Protein AF-A0A382HAF2-F1 (afdb_monomer_lite)

Foldseek 3Di:
DDPVVVVVVVVVCVVVVVVVVVVVLVVQLVVQLQVQCCVPVVDSDDDVVSSVVSVVVSCVVVVVVVVVVCVCCVVDPVSVCVVVVHDDQDCPDPDPVSND

Organism: NCBI:txid408172

Structure (mmCIF, N/CA/C/O backbone):
data_AF-A0A382HAF2-F1
#
_entry.id   AF-A0A382HAF2-F1
#
loop_
_atom_site.group_PDB
_atom_site.id
_atom_site.type_symbol
_atom_site.label_atom_id
_atom_site.label_alt_id
_atom_site.label_comp_id
_atom_site.label_asym_id
_atom_site.label_entity_id
_atom_site.label_seq_id
_atom_site.pdbx_PDB_ins_code
_atom_site.Cartn_x
_atom_site.Cartn_y
_atom_site.Cartn_z
_atom_site.occupancy
_atom_site.B_iso_or_equiv
_atom_site.auth_seq_id
_atom_site.auth_comp_id
_atom_site.auth_asym_id
_atom_site.auth_atom_id
_atom_site.pdbx_PDB_model_num
ATOM 1 N N . MET A 1 1 ? -9.366 -11.360 35.533 1.00 48.75 1 MET A N 1
ATOM 2 C CA . MET A 1 1 ? -8.672 -10.821 34.341 1.00 48.75 1 MET A CA 1
ATOM 3 C C . MET A 1 1 ? -9.459 -9.614 33.858 1.00 48.75 1 MET A C 1
ATOM 5 O O . MET A 1 1 ? -10.637 -9.772 33.568 1.00 48.75 1 MET A O 1
ATOM 9 N N . ASN A 1 2 ? -8.868 -8.417 33.850 1.00 64.62 2 ASN A N 1
ATOM 10 C CA . ASN A 1 2 ? -9.588 -7.186 33.514 1.00 64.62 2 ASN A CA 1
ATOM 11 C C . ASN A 1 2 ? -9.572 -6.959 31.992 1.00 64.62 2 ASN A C 1
ATOM 13 O O . ASN A 1 2 ? -8.514 -6.767 31.401 1.00 64.62 2 ASN A O 1
ATOM 17 N N . PHE A 1 3 ? -10.745 -6.929 31.347 1.00 65.00 3 PHE A N 1
ATOM 18 C CA . PHE A 1 3 ? -10.917 -6.589 29.919 1.00 65.00 3 PHE A CA 1
ATOM 19 C C . PHE A 1 3 ? -10.193 -5.283 29.524 1.00 65.00 3 PHE A C 1
ATOM 21 O O . PHE A 1 3 ? -9.671 -5.147 28.416 1.00 65.00 3 PHE A O 1
ATOM 28 N N . PHE A 1 4 ? -10.089 -4.348 30.468 1.00 63.91 4 PHE A N 1
ATOM 29 C CA . PHE A 1 4 ? -9.391 -3.073 30.317 1.00 63.91 4 PHE A CA 1
ATOM 30 C C . PHE A 1 4 ? -7.869 -3.209 30.118 1.00 63.91 4 PHE A C 1
ATOM 32 O O . PHE A 1 4 ? -7.301 -2.462 29.321 1.00 63.91 4 PHE A O 1
ATOM 39 N N . GLU A 1 5 ? -7.214 -4.202 30.730 1.00 68.00 5 GLU A N 1
ATOM 40 C CA . GLU A 1 5 ? -5.777 -4.461 30.520 1.00 68.00 5 GLU A CA 1
ATOM 41 C C . GLU A 1 5 ? -5.500 -4.950 29.090 1.00 68.00 5 GLU A C 1
ATOM 43 O O . GLU A 1 5 ? -4.496 -4.582 28.474 1.00 68.00 5 GLU A O 1
ATOM 48 N N . HIS A 1 6 ? -6.418 -5.734 28.513 1.00 68.56 6 HIS A N 1
ATOM 49 C CA . HIS A 1 6 ? -6.323 -6.163 27.117 1.00 68.56 6 HIS A CA 1
ATOM 50 C C . HIS A 1 6 ? -6.503 -4.996 26.134 1.00 68.56 6 HIS A C 1
ATOM 52 O O . HIS A 1 6 ? -5.785 -4.944 25.132 1.00 68.56 6 HIS A O 1
ATOM 58 N N . GLN A 1 7 ? -7.377 -4.026 26.426 1.00 66.00 7 GLN A N 1
ATOM 59 C CA . GLN A 1 7 ? -7.538 -2.824 25.595 1.00 66.00 7 GLN A CA 1
ATOM 60 C C . GLN A 1 7 ? -6.294 -1.927 25.608 1.00 66.00 7 GLN A C 1
ATOM 62 O O . GLN A 1 7 ? -5.876 -1.412 24.569 1.00 66.00 7 GLN A O 1
ATOM 67 N N . GLU A 1 8 ? -5.666 -1.749 26.771 1.00 65.75 8 GLU A N 1
ATOM 68 C CA . GLU A 1 8 ? -4.462 -0.926 26.890 1.00 65.75 8 GLU A CA 1
ATOM 69 C C . GLU A 1 8 ? -3.257 -1.569 26.182 1.00 65.75 8 GLU A C 1
ATOM 71 O O . GLU A 1 8 ? -2.507 -0.904 25.458 1.00 65.75 8 GLU A O 1
ATOM 76 N N . LYS A 1 9 ? -3.125 -2.896 26.297 1.00 66.69 9 LYS A N 1
ATOM 77 C CA . LYS A 1 9 ? -2.105 -3.679 25.587 1.00 66.69 9 LYS A CA 1
ATOM 78 C C . LYS A 1 9 ? -2.337 -3.691 24.073 1.00 66.69 9 LYS A C 1
ATOM 80 O O . LYS A 1 9 ? -1.363 -3.677 23.319 1.00 66.69 9 LYS A O 1
ATOM 85 N N . ALA A 1 10 ? -3.595 -3.681 23.624 1.00 68.12 10 ALA A N 1
ATOM 86 C CA . ALA A 1 10 ? -3.946 -3.538 22.213 1.00 68.12 10 ALA A CA 1
ATOM 87 C C . ALA A 1 10 ? -3.518 -2.165 21.673 1.00 68.12 10 ALA A C 1
ATOM 89 O O . ALA A 1 10 ? -2.795 -2.130 20.682 1.00 68.12 10 ALA A O 1
ATOM 90 N N . ARG A 1 11 ? -3.832 -1.064 22.379 1.00 69.25 11 ARG A N 1
ATOM 91 C CA . ARG A 1 11 ? -3.440 0.308 21.990 1.00 69.25 11 ARG A CA 1
ATOM 92 C C . ARG A 1 11 ? -1.931 0.478 21.794 1.00 69.25 11 ARG A C 1
ATOM 94 O O . ARG A 1 11 ? -1.505 1.063 20.802 1.00 69.25 11 ARG A O 1
ATOM 101 N N . LYS A 1 12 ? -1.106 -0.074 22.694 1.00 67.19 12 LYS A N 1
ATOM 102 C CA . LYS A 1 12 ? 0.365 -0.019 22.558 1.00 67.19 12 LYS A CA 1
ATOM 103 C C . LYS A 1 12 ? 0.886 -0.828 21.364 1.00 67.19 12 LYS A C 1
ATOM 105 O O . LYS A 1 12 ? 1.911 -0.480 20.785 1.00 67.19 12 LYS A O 1
ATOM 110 N N . LYS A 1 13 ? 0.197 -1.906 20.978 1.00 76.62 13 LYS A N 1
ATOM 111 C CA . LYS A 1 13 ? 0.591 -2.748 19.838 1.00 76.62 13 LYS A CA 1
ATOM 112 C C . LYS A 1 13 ? 0.110 -2.208 18.495 1.00 76.62 13 LYS A C 1
ATOM 114 O O . LYS A 1 13 ? 0.734 -2.539 17.488 1.00 76.62 13 LYS A O 1
ATOM 119 N N . THR A 1 14 ? -0.927 -1.368 18.464 1.00 83.56 14 THR A N 1
ATOM 120 C CA . THR A 1 14 ? -1.471 -0.811 17.219 1.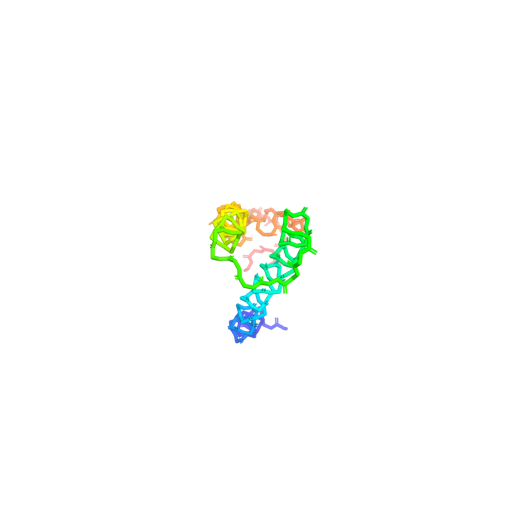00 83.56 14 THR A CA 1
ATOM 121 C C . THR A 1 14 ? -0.412 -0.045 16.433 1.00 83.56 14 THR A C 1
ATOM 123 O O . THR A 1 14 ? -0.293 -0.258 15.234 1.00 83.56 14 THR A O 1
ATOM 126 N N . GLY A 1 15 ? 0.430 0.758 17.100 1.00 86.75 15 GLY A N 1
ATOM 127 C CA . GLY A 1 15 ? 1.509 1.498 16.429 1.00 86.75 15 GLY A CA 1
ATOM 128 C C . GLY A 1 15 ? 2.510 0.583 15.716 1.00 86.75 15 GLY A C 1
ATOM 129 O O . GLY A 1 15 ? 2.839 0.797 14.552 1.00 86.75 15 GLY A O 1
ATOM 130 N N . ARG A 1 16 ? 2.926 -0.508 16.372 1.00 90.44 16 ARG A N 1
ATOM 131 C CA . ARG A 1 16 ? 3.813 -1.511 15.760 1.00 90.44 16 ARG A CA 1
ATOM 132 C C . ARG A 1 16 ? 3.135 -2.241 14.597 1.00 90.44 16 ARG A C 1
ATOM 134 O O . ARG A 1 16 ? 3.786 -2.563 13.611 1.00 90.44 16 ARG A O 1
ATOM 141 N N . LEU A 1 17 ? 1.831 -2.492 14.706 1.00 89.69 17 LEU A N 1
ATOM 142 C CA . LEU A 1 17 ? 1.048 -3.113 13.641 1.00 89.69 17 LEU A CA 1
ATOM 143 C C . LEU A 1 17 ? 0.949 -2.209 12.405 1.00 89.69 17 LEU A C 1
ATOM 145 O O . LEU A 1 17 ? 1.120 -2.693 11.293 1.00 89.69 17 LEU A O 1
ATOM 149 N N . VAL A 1 18 ? 0.731 -0.905 12.601 1.00 91.19 18 VAL A N 1
ATOM 150 C CA . VAL A 1 18 ? 0.714 0.095 11.521 1.00 91.19 18 VAL A CA 1
ATOM 151 C C . VAL A 1 18 ? 2.077 0.174 10.835 1.00 91.19 18 VAL A C 1
ATOM 153 O O . VAL A 1 18 ? 2.139 0.199 9.609 1.00 91.19 18 VAL A O 1
ATOM 156 N N . PHE A 1 19 ? 3.168 0.132 11.603 1.00 94.25 19 PHE A N 1
ATOM 157 C CA . PHE A 1 19 ? 4.516 0.070 11.039 1.00 94.25 19 PHE A CA 1
ATOM 158 C C . PHE A 1 19 ? 4.718 -1.169 10.153 1.00 94.25 19 PHE A C 1
ATOM 160 O O . PHE A 1 19 ? 5.156 -1.039 9.012 1.00 94.25 19 PHE A O 1
ATOM 167 N N . TYR A 1 20 ? 4.351 -2.364 10.632 1.00 94.81 20 TYR A N 1
ATOM 168 C CA . TYR A 1 20 ? 4.444 -3.581 9.817 1.00 94.81 20 TYR A CA 1
ATOM 169 C C . TYR A 1 20 ? 3.528 -3.551 8.597 1.00 94.81 20 TYR A C 1
ATOM 171 O O . TYR A 1 20 ? 3.916 -4.046 7.544 1.00 94.81 20 TYR A O 1
ATOM 179 N N . PHE A 1 21 ? 2.337 -2.966 8.717 1.00 93.44 21 PHE A N 1
ATOM 180 C CA . PHE A 1 21 ? 1.432 -2.786 7.587 1.00 93.44 21 PHE A CA 1
ATOM 181 C C . PHE A 1 21 ? 2.066 -1.902 6.510 1.00 93.44 21 PHE A C 1
ATOM 183 O O . PHE A 1 21 ? 2.102 -2.291 5.348 1.00 93.44 21 PHE A O 1
ATOM 190 N N . PHE A 1 22 ? 2.640 -0.762 6.896 1.00 95.00 22 PHE A N 1
ATOM 191 C CA . PHE A 1 22 ? 3.345 0.116 5.966 1.00 95.00 22 PHE A CA 1
ATOM 192 C C . PHE A 1 22 ? 4.536 -0.588 5.302 1.00 95.00 22 PHE A C 1
ATOM 194 O O . PHE A 1 22 ? 4.679 -0.545 4.081 1.00 95.00 22 PHE A O 1
ATOM 201 N N . LEU A 1 23 ? 5.346 -1.305 6.087 1.00 97.12 23 LEU A N 1
ATOM 202 C CA . LEU A 1 23 ? 6.460 -2.096 5.565 1.00 97.12 23 LEU A CA 1
ATOM 203 C C . LEU A 1 23 ? 5.982 -3.159 4.564 1.00 97.12 23 LEU A C 1
ATOM 205 O O . LEU A 1 23 ? 6.573 -3.307 3.499 1.00 97.12 23 LEU A O 1
ATOM 209 N N . ALA A 1 24 ? 4.884 -3.857 4.865 1.00 95.69 24 ALA A N 1
ATOM 210 C CA . ALA A 1 24 ? 4.298 -4.842 3.964 1.00 95.69 24 ALA A CA 1
ATOM 211 C C . ALA A 1 24 ? 3.837 -4.211 2.640 1.00 95.69 24 ALA A C 1
ATOM 213 O O . ALA A 1 24 ? 4.091 -4.783 1.583 1.00 95.69 24 ALA A O 1
ATOM 214 N N . VAL A 1 25 ? 3.224 -3.022 2.672 1.00 96.06 25 VAL A N 1
ATOM 215 C CA . VAL A 1 25 ? 2.822 -2.294 1.455 1.00 96.06 25 VAL A CA 1
ATOM 216 C C . VAL A 1 25 ? 4.036 -1.925 0.600 1.00 96.06 25 VAL A C 1
ATOM 218 O O . VAL A 1 25 ? 3.996 -2.119 -0.614 1.00 96.06 25 VAL A O 1
ATOM 221 N N . LEU A 1 26 ? 5.133 -1.468 1.213 1.00 96.56 26 LEU A N 1
ATOM 222 C CA . LEU A 1 26 ? 6.382 -1.197 0.492 1.00 96.56 26 LEU A CA 1
ATOM 223 C C . LEU A 1 26 ? 6.975 -2.463 -0.138 1.00 96.56 26 LEU A C 1
ATOM 225 O O . LEU A 1 26 ? 7.409 -2.426 -1.288 1.00 96.56 26 LEU A O 1
ATOM 229 N N . CYS A 1 27 ? 6.964 -3.590 0.580 1.00 97.12 27 CYS A N 1
ATOM 230 C CA . CYS A 1 27 ? 7.424 -4.871 0.042 1.00 97.12 27 CYS A CA 1
ATOM 231 C C . CYS A 1 27 ? 6.563 -5.343 -1.137 1.00 97.12 27 CYS A C 1
ATOM 233 O O . CYS A 1 27 ? 7.110 -5.782 -2.146 1.00 97.12 27 CYS A O 1
ATOM 235 N N . ILE A 1 28 ? 5.234 -5.225 -1.036 1.00 95.88 28 ILE A N 1
ATOM 236 C CA . ILE A 1 28 ? 4.305 -5.559 -2.125 1.00 95.88 28 ILE A CA 1
ATOM 237 C C . ILE A 1 28 ? 4.590 -4.682 -3.343 1.00 95.88 28 ILE A C 1
ATOM 239 O O . ILE A 1 28 ? 4.749 -5.206 -4.442 1.00 95.88 28 ILE A O 1
ATOM 243 N N . PHE A 1 29 ? 4.710 -3.367 -3.145 1.00 96.06 29 PHE A N 1
ATOM 244 C CA . PHE A 1 29 ? 5.048 -2.436 -4.215 1.00 96.06 29 PHE A CA 1
ATOM 245 C C . PHE A 1 29 ? 6.374 -2.812 -4.888 1.00 96.06 29 PHE A C 1
ATOM 247 O O . PHE A 1 29 ? 6.419 -2.937 -6.107 1.00 96.06 29 PHE A O 1
ATOM 254 N N . GLY A 1 30 ? 7.435 -3.051 -4.110 1.00 95.38 30 GLY A N 1
ATOM 255 C CA . GLY A 1 30 ? 8.746 -3.426 -4.642 1.00 95.38 30 GLY A CA 1
ATOM 256 C C . GLY A 1 30 ? 8.720 -4.740 -5.427 1.00 95.38 30 GLY A C 1
ATOM 257 O O . GLY A 1 30 ? 9.302 -4.822 -6.507 1.00 95.38 30 GLY A O 1
ATOM 258 N N . ALA A 1 31 ? 7.999 -5.748 -4.928 1.00 95.75 31 ALA A N 1
ATOM 259 C CA . ALA A 1 31 ? 7.837 -7.027 -5.614 1.00 95.75 31 ALA A CA 1
ATOM 260 C C . ALA A 1 31 ? 7.067 -6.874 -6.934 1.00 95.75 31 ALA A C 1
ATOM 262 O O . ALA A 1 31 ? 7.522 -7.352 -7.973 1.00 95.75 31 ALA A O 1
ATOM 263 N N . LEU A 1 32 ? 5.933 -6.166 -6.915 1.00 95.38 32 LEU A N 1
ATOM 264 C CA . LEU A 1 32 ? 5.145 -5.899 -8.119 1.00 95.38 32 LEU A CA 1
ATOM 265 C C . LEU A 1 32 ? 5.926 -5.059 -9.126 1.00 95.38 32 LEU A C 1
ATOM 267 O O . LEU A 1 32 ? 5.859 -5.331 -10.320 1.00 95.38 32 LEU A O 1
ATOM 271 N N . TYR A 1 33 ? 6.698 -4.081 -8.656 1.00 95.31 33 TYR A N 1
ATOM 272 C CA . TYR A 1 33 ? 7.534 -3.247 -9.504 1.00 95.31 33 TYR A CA 1
ATOM 273 C C . TYR A 1 33 ? 8.620 -4.069 -10.197 1.00 95.31 33 TYR A C 1
ATOM 275 O O . TYR A 1 33 ? 8.772 -3.967 -11.410 1.00 95.31 33 TYR A O 1
ATOM 283 N N . ALA A 1 34 ? 9.334 -4.926 -9.461 1.00 93.62 34 ALA A N 1
ATOM 284 C CA . ALA A 1 34 ? 10.361 -5.790 -10.038 1.00 93.62 34 ALA A CA 1
ATOM 285 C C . ALA A 1 34 ? 9.778 -6.736 -11.100 1.00 93.62 34 ALA A C 1
ATOM 287 O O . ALA A 1 34 ? 10.334 -6.855 -12.191 1.00 93.62 34 ALA A O 1
ATOM 288 N N . VAL A 1 35 ? 8.628 -7.356 -10.806 1.00 94.31 35 VAL A N 1
ATOM 289 C CA . VAL A 1 35 ? 7.929 -8.248 -11.741 1.00 94.31 35 VAL A CA 1
ATOM 290 C C . VAL A 1 35 ? 7.438 -7.487 -12.972 1.00 94.31 35 VAL A C 1
ATOM 292 O O . VAL A 1 35 ? 7.665 -7.937 -14.093 1.00 94.31 35 VAL A O 1
ATOM 295 N N . ALA A 1 36 ? 6.797 -6.331 -12.790 1.00 92.88 36 ALA A N 1
ATOM 296 C CA . ALA A 1 36 ? 6.275 -5.523 -13.889 1.00 92.88 36 ALA A CA 1
ATOM 297 C C . ALA A 1 36 ? 7.396 -4.959 -14.770 1.00 92.88 36 ALA A C 1
ATOM 299 O O . ALA A 1 36 ? 7.304 -5.035 -15.992 1.00 92.88 36 ALA A O 1
ATOM 300 N N . SER A 1 37 ? 8.470 -4.450 -14.158 1.00 93.00 37 SER A N 1
ATOM 301 C CA . SER A 1 37 ? 9.644 -3.936 -14.867 1.00 93.00 37 SER A CA 1
ATOM 302 C C . SER A 1 37 ? 10.260 -5.044 -15.721 1.00 93.00 37 SER A C 1
ATOM 304 O O . SER A 1 37 ? 10.290 -4.937 -16.943 1.00 93.00 37 SER A O 1
ATOM 306 N N . PHE A 1 38 ? 10.569 -6.199 -15.124 1.00 91.75 38 PHE A N 1
ATOM 307 C CA . PHE A 1 38 ? 11.098 -7.341 -15.870 1.00 91.75 38 PHE A CA 1
ATOM 308 C C . PHE A 1 38 ? 10.152 -7.840 -16.978 1.00 91.75 38 PHE A C 1
ATOM 310 O O . PHE A 1 38 ? 10.600 -8.205 -18.065 1.00 91.75 38 PHE A O 1
ATOM 317 N N . ALA A 1 39 ? 8.838 -7.855 -16.741 1.00 92.25 39 ALA A N 1
ATOM 318 C CA . ALA A 1 39 ? 7.869 -8.311 -17.734 1.00 92.25 39 ALA A CA 1
ATOM 319 C C . ALA A 1 39 ? 7.803 -7.389 -18.964 1.00 92.25 39 ALA A C 1
ATOM 321 O O . ALA A 1 39 ? 7.743 -7.901 -20.088 1.00 92.25 39 ALA A O 1
ATOM 322 N N . ILE A 1 40 ? 7.833 -6.069 -18.741 1.00 89.31 40 ILE A N 1
ATOM 323 C CA . ILE A 1 40 ? 7.622 -5.028 -19.758 1.00 89.31 40 ILE A CA 1
ATOM 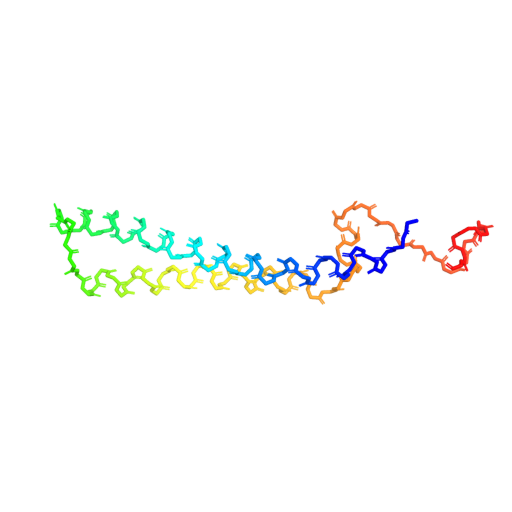324 C C . ILE A 1 40 ? 8.926 -4.666 -20.475 1.00 89.31 40 ILE A C 1
ATOM 326 O O . ILE A 1 40 ? 8.974 -4.698 -21.701 1.00 89.3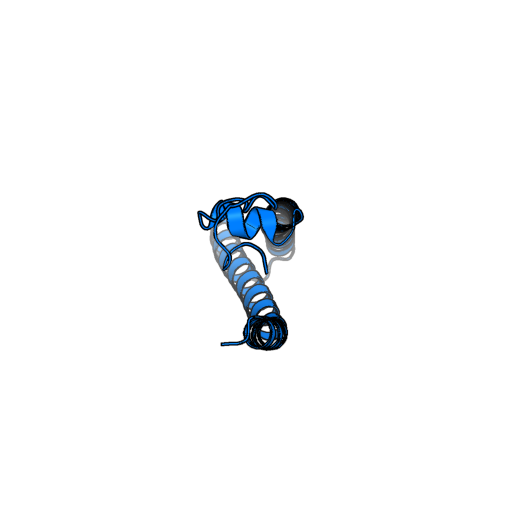1 40 ILE A O 1
ATOM 330 N N . THR A 1 41 ? 9.981 -4.325 -19.732 1.00 87.88 41 THR A N 1
ATOM 331 C CA . THR A 1 41 ? 11.237 -3.794 -20.293 1.00 87.88 41 THR A CA 1
ATOM 332 C C . THR A 1 41 ? 12.309 -4.866 -20.486 1.00 87.88 41 THR A C 1
ATOM 334 O O . THR A 1 41 ? 13.323 -4.590 -21.116 1.00 87.88 41 THR A O 1
ATOM 337 N N . LYS A 1 42 ? 12.100 -6.083 -19.957 1.00 88.62 42 LYS A N 1
ATOM 338 C CA . LYS A 1 42 ? 13.093 -7.178 -19.893 1.00 88.62 42 LYS A CA 1
ATOM 339 C C . LYS A 1 42 ? 14.340 -6.876 -19.057 1.00 88.62 42 LYS A C 1
ATOM 341 O O . LYS A 1 42 ? 15.229 -7.718 -18.984 1.00 88.62 42 LYS A O 1
ATOM 346 N N . GLU A 1 43 ? 14.369 -5.752 -18.348 1.00 85.81 43 GLU A N 1
ATOM 347 C CA . GLU A 1 43 ? 15.464 -5.360 -17.464 1.00 85.81 43 GLU A CA 1
ATOM 348 C C . GLU A 1 43 ? 14.921 -4.825 -16.140 1.00 85.81 43 GLU A C 1
ATOM 350 O O . GLU A 1 43 ? 13.942 -4.082 -16.104 1.00 85.81 43 GLU A O 1
ATOM 355 N N . ILE A 1 44 ? 15.584 -5.155 -15.030 1.00 81.56 44 ILE A N 1
ATOM 356 C CA . ILE A 1 44 ? 15.253 -4.575 -13.723 1.00 81.56 44 ILE A CA 1
ATOM 357 C C . ILE A 1 44 ? 15.992 -3.236 -13.607 1.00 81.56 44 ILE A C 1
ATOM 359 O O . ILE A 1 44 ? 17.036 -3.128 -12.970 1.00 81.56 44 ILE A O 1
ATOM 363 N N . GLY A 1 45 ? 15.456 -2.226 -14.290 1.00 85.00 45 GLY A N 1
ATOM 364 C CA . GLY A 1 45 ? 15.937 -0.844 -14.258 1.00 85.00 45 GLY A CA 1
ATOM 365 C C . GLY A 1 45 ? 14.978 0.085 -13.516 1.00 85.00 45 GLY A C 1
ATOM 366 O O . GLY A 1 45 ? 13.843 -0.293 -13.211 1.00 85.00 45 GLY A O 1
ATOM 367 N N . TRP A 1 46 ? 15.422 1.311 -13.226 1.00 85.06 46 TRP A N 1
ATOM 368 C CA . TRP A 1 46 ? 14.538 2.368 -12.732 1.00 85.06 46 TRP A CA 1
ATOM 369 C C . TRP A 1 46 ? 13.740 2.963 -13.897 1.00 85.06 46 TRP A C 1
ATOM 371 O O . TRP A 1 46 ? 14.295 3.662 -14.741 1.00 85.06 46 TRP A O 1
ATOM 381 N N . ASN A 1 47 ? 12.441 2.680 -13.944 1.00 90.69 47 ASN A N 1
ATOM 382 C CA . ASN A 1 47 ? 11.513 3.204 -14.935 1.00 90.69 47 ASN A CA 1
ATOM 383 C C . ASN A 1 47 ? 10.345 3.885 -14.212 1.00 90.69 47 ASN A C 1
ATOM 385 O O . ASN A 1 47 ? 9.518 3.231 -13.572 1.00 90.69 47 ASN A O 1
ATOM 389 N N . THR A 1 48 ? 10.285 5.212 -14.326 1.00 90.88 48 THR A N 1
ATOM 390 C CA . THR A 1 48 ? 9.292 6.049 -13.642 1.00 90.88 48 THR A CA 1
ATOM 391 C C . THR A 1 48 ? 7.861 5.767 -14.104 1.00 90.88 48 THR A C 1
ATOM 393 O O . THR A 1 48 ? 6.942 5.860 -13.293 1.00 90.88 48 THR A O 1
ATOM 396 N N . GLU A 1 49 ? 7.650 5.377 -15.366 1.00 91.81 49 GLU A N 1
ATOM 397 C CA . GLU A 1 49 ? 6.316 5.045 -15.882 1.00 91.81 49 GLU A CA 1
ATOM 398 C C . GLU A 1 49 ? 5.787 3.764 -15.232 1.00 91.81 49 GLU A C 1
ATOM 400 O O . GLU A 1 49 ? 4.703 3.763 -14.647 1.00 91.81 49 GLU A O 1
ATOM 405 N N . VAL A 1 50 ? 6.587 2.691 -15.249 1.00 91.38 50 VAL A N 1
ATOM 406 C CA . VAL A 1 50 ? 6.225 1.413 -14.612 1.00 91.38 50 VAL A CA 1
ATOM 407 C C . VAL A 1 50 ? 6.044 1.601 -13.104 1.00 91.38 50 VAL A C 1
ATOM 409 O O . 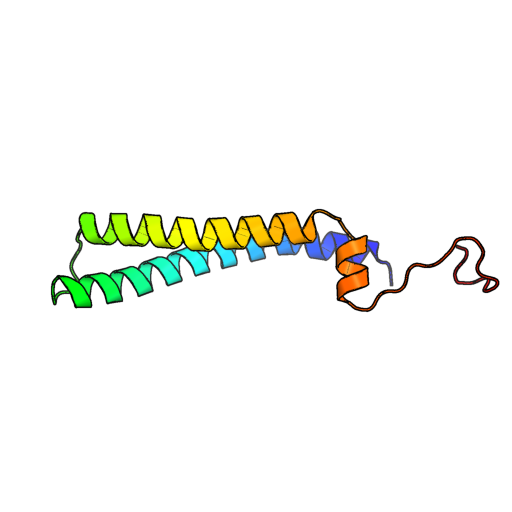VAL A 1 50 ? 5.073 1.103 -12.533 1.00 91.38 50 VAL A O 1
ATOM 412 N N . ALA A 1 51 ? 6.929 2.369 -12.460 1.00 93.56 51 ALA A N 1
ATOM 413 C CA . ALA A 1 51 ? 6.815 2.696 -11.041 1.00 93.56 51 ALA A CA 1
ATOM 414 C C . ALA A 1 51 ? 5.505 3.431 -10.731 1.00 93.56 51 ALA A C 1
ATOM 416 O O . ALA A 1 51 ? 4.821 3.070 -9.774 1.00 93.56 51 ALA A O 1
ATOM 417 N N . GLY A 1 52 ? 5.124 4.414 -11.553 1.00 94.19 52 GLY A N 1
ATOM 418 C CA . GLY A 1 52 ? 3.880 5.168 -11.402 1.00 94.19 52 GLY A CA 1
ATOM 419 C C . GLY A 1 52 ? 2.640 4.281 -11.503 1.00 94.19 52 GLY A C 1
ATOM 420 O O . GLY A 1 52 ? 1.796 4.299 -10.605 1.00 94.19 52 GLY A O 1
ATOM 421 N N . PHE A 1 53 ? 2.552 3.446 -12.542 1.00 94.50 53 PHE A N 1
ATOM 422 C CA . PHE A 1 53 ? 1.425 2.523 -12.720 1.00 94.50 53 PHE A CA 1
ATOM 423 C C . PHE A 1 53 ? 1.306 1.518 -11.572 1.00 94.50 53 PHE A C 1
ATOM 425 O O . PHE A 1 53 ? 0.217 1.322 -11.026 1.00 94.50 53 PHE A O 1
ATOM 432 N N . VAL A 1 54 ? 2.422 0.908 -11.165 1.00 95.31 54 VAL A N 1
ATOM 433 C CA . VAL A 1 54 ? 2.432 -0.064 -10.064 1.00 95.31 54 VAL A CA 1
ATOM 434 C C . VAL A 1 54 ? 2.098 0.607 -8.733 1.00 95.31 54 VAL A C 1
ATOM 436 O O . VAL A 1 54 ? 1.364 0.028 -7.930 1.00 95.31 54 VAL A O 1
ATOM 439 N N . ALA A 1 55 ? 2.576 1.831 -8.495 1.00 95.00 55 ALA A N 1
ATOM 440 C CA . ALA A 1 55 ? 2.279 2.581 -7.278 1.00 95.00 55 ALA A CA 1
ATOM 441 C C . ALA A 1 55 ? 0.782 2.880 -7.178 1.00 95.00 55 ALA A C 1
ATOM 443 O O . ALA A 1 55 ? 0.162 2.564 -6.162 1.00 95.00 55 ALA A O 1
ATOM 444 N N . ILE A 1 56 ? 0.190 3.412 -8.252 1.00 96.62 56 ILE A N 1
ATOM 445 C CA . ILE A 1 56 ? -1.243 3.715 -8.315 1.00 96.62 56 ILE A CA 1
ATOM 446 C C . ILE A 1 56 ? -2.064 2.440 -8.110 1.00 96.62 56 ILE A C 1
ATOM 448 O O . ILE A 1 56 ? -2.964 2.428 -7.273 1.00 96.62 56 ILE A O 1
ATOM 452 N N . GLY A 1 57 ? -1.728 1.352 -8.810 1.00 96.25 57 GLY A N 1
ATOM 453 C CA . GLY A 1 57 ? -2.428 0.073 -8.673 1.00 96.25 57 GLY A CA 1
ATOM 454 C C . GLY A 1 57 ? -2.338 -0.501 -7.257 1.00 96.25 57 GLY A C 1
ATOM 455 O O . GLY A 1 57 ? -3.350 -0.900 -6.681 1.00 96.25 57 GLY A O 1
ATOM 456 N N . THR A 1 58 ? -1.146 -0.482 -6.657 1.00 96.00 58 THR A N 1
ATOM 457 C CA . THR A 1 58 ? -0.926 -0.982 -5.291 1.00 96.00 58 THR A CA 1
ATOM 458 C C . THR A 1 58 ? -1.722 -0.166 -4.276 1.00 96.00 58 THR A C 1
ATOM 460 O O . THR A 1 58 ? -2.438 -0.737 -3.453 1.00 96.00 58 THR A O 1
ATOM 463 N N . VAL A 1 59 ? -1.646 1.166 -4.352 1.00 95.75 59 VAL A N 1
ATOM 464 C CA . VAL A 1 59 ? -2.380 2.069 -3.453 1.00 95.75 59 VAL A CA 1
ATOM 465 C C . VAL A 1 59 ? -3.885 1.914 -3.633 1.00 95.75 59 VAL A C 1
ATOM 467 O O . VAL A 1 59 ? -4.602 1.865 -2.637 1.00 95.75 59 VAL A O 1
ATOM 470 N N . ALA A 1 60 ? -4.374 1.782 -4.867 1.00 96.94 60 ALA A N 1
ATOM 471 C CA . ALA A 1 60 ? -5.792 1.579 -5.134 1.00 96.94 60 ALA A CA 1
ATOM 472 C C . ALA A 1 60 ? -6.298 0.271 -4.509 1.00 96.94 60 ALA A C 1
ATOM 474 O O . ALA A 1 60 ? -7.260 0.288 -3.745 1.00 96.94 60 ALA A O 1
ATOM 475 N N . VAL A 1 61 ? -5.627 -0.856 -4.765 1.00 96.50 61 VAL A N 1
ATOM 476 C CA . VAL A 1 61 ? -6.049 -2.170 -4.253 1.00 96.50 61 VAL A CA 1
ATOM 477 C C . VAL A 1 61 ? -5.972 -2.226 -2.727 1.00 96.50 61 VAL A C 1
ATOM 479 O O . VAL A 1 61 ? -6.944 -2.602 -2.068 1.00 96.50 61 VAL A O 1
ATOM 482 N N . VAL A 1 62 ? -4.838 -1.820 -2.147 1.00 95.75 62 VAL A N 1
ATOM 483 C CA . VAL A 1 62 ? -4.649 -1.821 -0.689 1.00 95.75 62 VAL A CA 1
ATOM 484 C C . VAL A 1 62 ? -5.595 -0.827 -0.020 1.00 95.75 62 VAL A C 1
ATOM 486 O O . VAL A 1 62 ? -6.190 -1.147 1.010 1.00 95.75 62 VAL A O 1
ATOM 489 N N . GLY A 1 63 ? -5.757 0.363 -0.597 1.00 94.31 63 GLY A N 1
ATOM 490 C CA . GLY A 1 63 ? -6.629 1.415 -0.085 1.00 94.31 63 GLY A CA 1
ATOM 491 C C . GLY A 1 63 ? -8.092 0.991 -0.067 1.00 94.31 63 GLY A C 1
ATOM 492 O O . GLY A 1 63 ? -8.736 1.084 0.977 1.00 94.31 63 GLY A O 1
ATOM 493 N N . LEU A 1 64 ? -8.600 0.446 -1.176 1.00 96.38 64 LEU A N 1
ATOM 494 C CA . LEU A 1 64 ? -9.972 -0.059 -1.266 1.00 96.38 64 LEU A CA 1
ATOM 495 C C . LEU A 1 64 ? -10.213 -1.221 -0.298 1.00 96.38 64 LEU A C 1
ATOM 497 O O . LEU A 1 64 ? -11.196 -1.205 0.443 1.00 96.38 64 LEU A O 1
ATOM 501 N N . GLY A 1 65 ? -9.299 -2.195 -0.242 1.00 93.50 65 GLY A N 1
ATOM 502 C CA . GLY A 1 65 ? -9.404 -3.314 0.698 1.00 93.50 65 GLY A CA 1
ATOM 503 C C . GLY A 1 65 ? -9.377 -2.860 2.162 1.00 93.50 65 GLY A C 1
ATOM 504 O O . GLY A 1 65 ? -10.134 -3.368 2.993 1.00 93.50 65 GLY A O 1
ATOM 505 N N . SER A 1 66 ? -8.554 -1.859 2.476 1.00 92.44 66 SER A N 1
ATOM 506 C CA . SER A 1 66 ? -8.482 -1.271 3.816 1.00 92.44 66 SER A CA 1
ATOM 507 C C . SER A 1 66 ? -9.764 -0.519 4.165 1.00 92.44 66 SER A C 1
ATOM 509 O O . SER A 1 66 ? -10.303 -0.723 5.250 1.00 92.44 66 SER A O 1
ATOM 511 N N . LEU A 1 67 ? -10.297 0.292 3.247 1.00 92.75 67 LEU A N 1
ATOM 512 C CA . LEU A 1 67 ? -11.544 1.030 3.447 1.00 92.75 67 LEU A CA 1
ATOM 513 C C . LEU A 1 67 ? -12.734 0.084 3.643 1.00 92.75 67 LEU A C 1
ATOM 515 O O . LEU A 1 67 ? -13.537 0.275 4.558 1.00 92.75 67 LEU A O 1
ATOM 519 N N . TYR A 1 68 ? -12.810 -0.980 2.842 1.00 92.75 68 TYR A N 1
ATOM 520 C CA . TYR A 1 68 ? -13.800 -2.039 3.021 1.00 92.75 68 TYR A CA 1
ATOM 521 C C . TYR A 1 68 ? -13.703 -2.656 4.420 1.00 92.75 68 TYR A C 1
ATOM 523 O O . TYR A 1 68 ? -14.699 -2.776 5.126 1.00 92.75 68 TYR A O 1
ATOM 531 N N . LYS A 1 69 ? -12.494 -2.992 4.876 1.00 87.44 69 LYS A N 1
ATOM 532 C CA . LYS A 1 69 ? -12.312 -3.604 6.19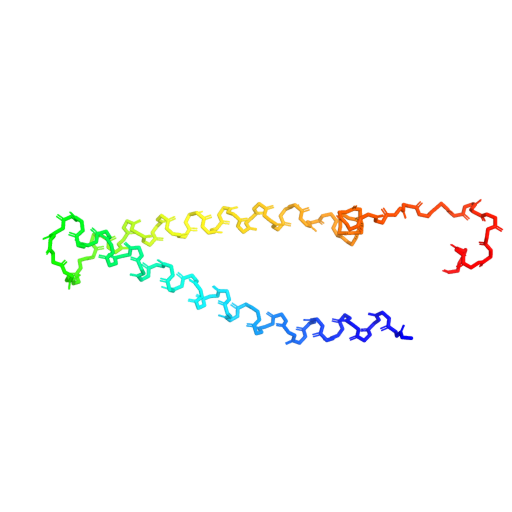6 1.00 87.44 69 LYS A CA 1
ATOM 533 C C . LYS A 1 69 ? -12.641 -2.642 7.339 1.00 87.44 69 LYS A C 1
ATOM 535 O O . LYS A 1 69 ? -13.227 -3.057 8.333 1.00 87.44 69 LYS A O 1
ATOM 540 N N . VAL A 1 70 ? -12.304 -1.361 7.195 1.00 88.12 70 VAL A N 1
ATOM 541 C CA . VAL A 1 70 ? -12.645 -0.320 8.175 1.00 88.12 70 VAL A CA 1
ATOM 542 C C . VAL A 1 70 ? -14.158 -0.143 8.266 1.00 88.12 70 VAL A C 1
ATOM 544 O O . VAL A 1 70 ? -14.694 -0.135 9.369 1.00 88.12 70 VAL A O 1
ATOM 547 N N . THR A 1 71 ? -14.857 -0.060 7.133 1.00 86.00 71 THR A N 1
ATOM 548 C CA . THR A 1 71 ? -16.324 0.068 7.107 1.00 86.00 71 THR A CA 1
ATOM 549 C C . THR A 1 71 ? -17.021 -1.187 7.632 1.00 86.00 71 THR A C 1
ATOM 551 O O . THR A 1 71 ? -17.964 -1.070 8.409 1.00 86.00 71 THR A O 1
ATOM 554 N N . ALA A 1 72 ? -16.507 -2.381 7.320 1.00 84.25 72 ALA A N 1
ATOM 555 C CA . ALA A 1 72 ? -17.014 -3.640 7.862 1.00 84.25 72 ALA A CA 1
ATOM 556 C C . ALA A 1 72 ? -16.893 -3.722 9.396 1.00 84.25 72 ALA A C 1
ATOM 558 O O . ALA A 1 72 ? -17.765 -4.284 10.052 1.00 84.25 72 ALA A O 1
ATOM 559 N N . LEU A 1 73 ? -15.838 -3.144 9.985 1.00 82.19 73 LEU A N 1
ATOM 560 C CA . LEU A 1 73 ? -15.630 -3.119 11.440 1.00 82.19 73 LEU A CA 1
ATOM 561 C C . LEU A 1 73 ? -16.190 -1.855 12.123 1.00 82.19 73 LEU A C 1
ATOM 563 O O . LEU A 1 73 ? -16.171 -1.768 13.353 1.00 82.19 73 LEU A O 1
ATOM 567 N N . ALA A 1 74 ? -16.721 -0.889 11.367 1.00 77.88 74 ALA A N 1
ATOM 568 C CA . ALA A 1 74 ? -17.203 0.386 11.903 1.00 77.88 74 ALA A CA 1
ATOM 569 C C . ALA A 1 74 ? -18.420 0.240 12.835 1.00 77.88 74 ALA A C 1
ATOM 571 O O . ALA A 1 74 ? -18.646 1.104 13.678 1.00 77.88 74 ALA A O 1
ATOM 572 N N . GLY A 1 75 ? -19.161 -0.873 12.754 1.00 76.06 75 GLY A N 1
ATOM 573 C CA . GLY A 1 75 ? -20.241 -1.203 13.695 1.00 76.06 75 GLY A CA 1
ATOM 574 C C . GLY A 1 75 ? -19.773 -1.507 15.130 1.00 76.06 75 GLY A C 1
ATOM 575 O O . GLY A 1 75 ? -20.589 -1.822 15.998 1.00 76.06 75 GLY A O 1
ATOM 576 N N . GLY A 1 76 ? -18.469 -1.407 15.401 1.00 79.12 76 GLY A N 1
ATOM 577 C CA . GLY A 1 76 ? -17.892 -1.446 16.739 1.00 79.12 76 GLY A CA 1
ATOM 578 C C . GLY A 1 76 ? -17.802 -2.852 17.330 1.00 79.12 76 GLY A C 1
ATOM 579 O O . GLY A 1 76 ? -17.807 -3.863 16.626 1.00 79.12 76 GLY A O 1
ATOM 580 N N . GLY A 1 77 ? -17.712 -2.921 18.661 1.00 75.94 77 GLY A N 1
ATOM 581 C CA . GLY A 1 77 ? -17.504 -4.179 19.387 1.00 75.94 77 GLY A CA 1
ATOM 582 C C . GLY A 1 77 ? -18.604 -5.221 19.170 1.00 75.94 77 GLY A C 1
ATOM 583 O O . GLY A 1 77 ? -18.319 -6.410 19.256 1.00 75.94 77 GLY A O 1
ATOM 584 N N . LYS A 1 78 ? -19.829 -4.795 18.826 1.00 77.81 78 LYS A N 1
ATOM 585 C CA . LYS A 1 78 ? -20.955 -5.690 18.523 1.00 77.81 78 LYS A CA 1
ATOM 586 C C . LYS A 1 78 ? -20.683 -6.554 17.289 1.00 77.81 78 LYS A C 1
ATOM 588 O O . LYS A 1 78 ? -20.814 -7.767 17.371 1.00 77.81 78 LYS A O 1
ATOM 593 N N . VAL A 1 79 ? -20.253 -5.946 16.182 1.00 80.00 79 VAL A N 1
ATOM 594 C CA . VAL A 1 79 ? -19.956 -6.670 14.929 1.00 80.00 79 VAL A CA 1
ATOM 595 C C . VAL A 1 79 ? -18.781 -7.632 15.123 1.00 80.00 79 VAL A C 1
ATOM 597 O O . VAL A 1 79 ? -18.783 -8.759 14.627 1.00 80.00 79 VAL A O 1
ATOM 600 N N . VAL A 1 80 ? -17.787 -7.219 15.913 1.00 79.19 80 VAL A N 1
ATOM 601 C CA . VAL A 1 80 ? -16.653 -8.080 16.269 1.00 79.19 80 VAL A CA 1
ATOM 602 C C . VAL A 1 80 ? -17.105 -9.245 17.156 1.00 79.19 80 VAL A C 1
ATOM 604 O O . VAL A 1 80 ? -16.698 -10.375 16.916 1.00 79.19 80 VAL A O 1
ATOM 607 N N . ALA A 1 81 ? -17.978 -9.004 18.135 1.00 81.62 81 ALA A N 1
ATOM 608 C CA . ALA A 1 81 ? -18.519 -10.056 18.988 1.00 81.62 81 ALA A CA 1
ATOM 609 C C . ALA A 1 81 ? -19.355 -11.061 18.182 1.00 81.62 81 ALA A C 1
ATOM 611 O O . ALA A 1 81 ? -19.111 -12.257 18.292 1.00 81.62 81 ALA A O 1
ATOM 612 N N . GLU A 1 82 ? -20.268 -10.595 17.328 1.00 82.06 82 GLU A N 1
ATOM 613 C CA . GLU A 1 82 ? -21.098 -11.454 16.470 1.00 82.06 82 GLU A CA 1
ATOM 614 C C . GLU A 1 82 ? -20.244 -12.300 15.509 1.00 82.06 82 GLU A C 1
ATOM 616 O O . GLU A 1 82 ? -20.471 -13.502 15.386 1.00 82.06 82 GLU A O 1
ATOM 621 N N . SER A 1 83 ? -19.202 -11.723 14.895 1.00 80.88 83 SER A N 1
ATOM 622 C CA . SER A 1 83 ? -18.294 -12.470 14.001 1.00 80.88 83 SER A CA 1
ATOM 623 C C . SER A 1 83 ? -17.431 -13.525 14.709 1.00 80.88 83 SER A C 1
ATOM 625 O O . SER A 1 83 ? -16.965 -14.463 14.066 1.00 80.88 83 SER A O 1
ATOM 627 N N . LEU A 1 84 ? -17.251 -13.412 16.028 1.00 84.25 84 LEU A N 1
ATOM 628 C CA . LEU A 1 84 ? -16.582 -14.409 16.870 1.00 84.25 84 LEU A CA 1
ATOM 629 C C . LEU A 1 84 ? -17.564 -15.419 17.499 1.00 84.25 84 LEU A C 1
ATOM 631 O O . LEU A 1 84 ? -17.157 -16.214 18.344 1.00 84.25 84 LEU A O 1
ATOM 635 N N . GLY A 1 85 ? -18.845 -15.399 17.106 1.00 81.44 85 GLY A N 1
ATOM 636 C CA . GLY A 1 85 ? -19.886 -16.283 17.647 1.00 81.44 85 GLY A CA 1
ATOM 637 C C . GLY A 1 85 ? -20.514 -15.792 18.956 1.00 81.44 85 GLY A C 1
ATOM 638 O O . GLY A 1 85 ? -21.189 -16.551 19.649 1.00 81.44 85 GLY A O 1
ATOM 639 N N . GLY A 1 86 ? -20.294 -14.528 19.313 1.00 79.94 86 GLY A N 1
ATOM 640 C CA . GLY A 1 86 ? -20.926 -13.877 20.452 1.00 79.94 86 GLY A CA 1
ATOM 641 C C . GLY A 1 86 ? -22.437 -13.746 20.261 1.00 79.94 86 GLY A C 1
ATOM 642 O O . GLY A 1 86 ? -22.924 -13.400 19.187 1.00 79.94 86 GLY A O 1
ATOM 643 N N . ARG A 1 87 ? -23.188 -14.008 21.331 1.00 72.62 87 ARG A N 1
ATOM 644 C CA . ARG A 1 87 ? -24.649 -13.880 21.385 1.00 72.62 87 ARG A CA 1
ATOM 645 C C . ARG A 1 87 ? -25.033 -12.596 22.114 1.00 72.62 87 ARG A C 1
ATOM 647 O O . ARG A 1 87 ? -24.432 -12.247 23.127 1.00 72.62 87 ARG A O 1
ATOM 654 N N . LEU A 1 88 ? -26.083 -11.932 21.633 1.00 70.75 88 LEU A N 1
ATOM 655 C CA . LEU A 1 88 ? -26.675 -10.789 22.322 1.00 70.75 88 LEU A CA 1
ATOM 656 C C . LEU A 1 88 ? -27.267 -11.243 23.671 1.00 70.75 88 LEU A C 1
ATOM 658 O O . LEU A 1 88 ? -28.139 -12.116 23.709 1.00 70.75 88 LEU A O 1
ATOM 662 N N . LEU A 1 89 ? -26.801 -10.658 24.774 1.00 69.81 89 LEU A N 1
ATOM 663 C CA . LEU A 1 89 ? -27.412 -10.842 26.090 1.00 69.81 89 LEU A CA 1
ATOM 664 C C . LEU A 1 89 ? -28.587 -9.871 26.224 1.00 69.81 89 LEU A C 1
ATOM 666 O O . LEU A 1 89 ? -28.420 -8.661 26.068 1.00 69.81 89 LEU A O 1
ATOM 670 N N . LEU A 1 90 ? -29.789 -10.395 26.475 1.00 65.06 90 LEU A N 1
ATOM 671 C CA . LEU A 1 90 ? -30.955 -9.556 26.740 1.00 65.06 90 LEU A CA 1
ATOM 672 C C . LEU A 1 90 ? -30.952 -9.125 28.219 1.00 65.06 90 LEU A C 1
ATOM 674 O O . LEU A 1 90 ? -30.755 -9.978 29.085 1.00 65.06 90 LEU A O 1
ATOM 678 N N . PRO A 1 91 ? -31.279 -7.857 28.543 1.00 61.34 91 PRO A N 1
ATOM 679 C CA . PRO A 1 91 ? -31.331 -7.358 29.927 1.00 61.34 91 PRO A CA 1
ATOM 680 C C . PRO A 1 91 ? -32.275 -8.139 30.860 1.00 61.34 91 PRO A C 1
ATOM 682 O O . PRO A 1 91 ? -32.190 -8.029 32.082 1.00 61.34 91 PRO A O 1
ATOM 685 N N . ASN A 1 92 ? -33.195 -8.922 30.286 1.00 62.75 92 ASN A N 1
ATOM 686 C CA . ASN A 1 92 ? -34.204 -9.693 31.008 1.00 62.75 92 ASN A CA 1
ATOM 687 C C . ASN A 1 92 ? -33.861 -11.189 31.159 1.00 62.75 92 ASN A C 1
ATOM 689 O O . ASN A 1 92 ? -34.747 -12.021 31.354 1.00 62.75 92 ASN A O 1
ATOM 693 N N . THR A 1 93 ? -32.583 -11.550 31.049 1.00 61.50 93 THR A N 1
ATOM 694 C CA . THR A 1 93 ? -32.113 -12.902 31.368 1.00 61.50 93 THR A CA 1
ATOM 695 C C . THR A 1 93 ? -32.325 -13.210 32.865 1.00 61.50 93 THR A C 1
ATOM 697 O O . THR A 1 93 ? -32.221 -12.329 33.725 1.00 61.50 93 THR A O 1
ATOM 700 N N . ARG A 1 94 ? -32.645 -14.474 33.183 1.00 58.06 94 ARG A N 1
ATOM 701 C CA . ARG A 1 94 ? -32.895 -14.959 34.560 1.00 58.06 94 ARG A CA 1
ATOM 702 C C . ARG A 1 94 ? -31.616 -15.353 35.312 1.00 58.06 94 ARG A C 1
ATOM 704 O O . ARG A 1 94 ? -31.687 -15.615 36.507 1.00 58.06 94 ARG A O 1
ATOM 711 N N . ASP A 1 95 ? -30.479 -15.382 34.625 1.00 61.03 95 ASP A N 1
ATOM 712 C CA . ASP A 1 95 ? -29.172 -15.682 35.201 1.00 61.03 95 ASP A CA 1
ATOM 713 C C . ASP A 1 95 ? -28.560 -14.420 35.834 1.00 61.03 95 ASP A C 1
ATOM 715 O O . ASP A 1 95 ? -28.394 -13.385 35.185 1.00 61.03 95 ASP A O 1
ATOM 719 N N . LEU A 1 96 ? -28.253 -14.493 37.131 1.00 57.41 96 LEU A N 1
ATOM 720 C CA . LEU A 1 96 ? -27.729 -13.374 37.920 1.00 57.41 96 LEU A CA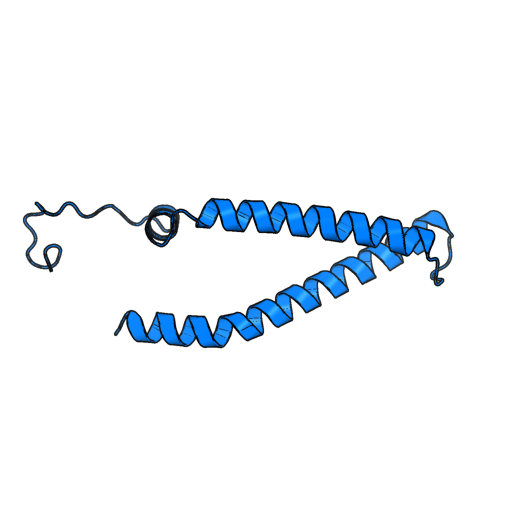 1
ATOM 721 C C . LEU A 1 96 ? -26.320 -12.950 37.484 1.00 57.41 96 LEU A C 1
ATOM 723 O O . LEU A 1 96 ? -25.940 -11.807 37.742 1.00 57.41 96 LEU A O 1
ATOM 727 N N . GLN A 1 97 ? -25.556 -13.831 36.827 1.00 58.94 97 GLN A N 1
ATOM 728 C CA . GLN A 1 97 ? -24.209 -13.501 36.345 1.00 58.94 97 GLN A CA 1
ATOM 729 C C . GLN A 1 97 ? -24.208 -12.744 35.011 1.00 58.94 97 GLN A C 1
ATOM 731 O O . GLN A 1 97 ? -23.281 -11.990 34.742 1.00 58.94 97 GLN A O 1
ATOM 736 N N . GLU A 1 98 ? -25.265 -12.883 34.209 1.00 58.50 98 GLU A N 1
ATOM 737 C CA . GLU A 1 98 ? -25.438 -12.199 32.917 1.00 58.50 98 GLU A CA 1
ATOM 738 C C . GLU A 1 98 ? -26.128 -10.821 33.055 1.00 58.50 98 GLU A C 1
ATOM 740 O O . GLU A 1 98 ? -26.268 -10.093 32.074 1.00 58.50 98 GLU A O 1
ATOM 745 N N . LYS A 1 99 ? -26.572 -10.452 34.267 1.00 56.06 99 LYS A N 1
ATOM 746 C CA . LYS A 1 99 ? -27.329 -9.218 34.556 1.00 56.06 99 LYS A CA 1
ATOM 747 C C . LYS A 1 99 ? -26.478 -8.049 35.079 1.00 56.06 99 LYS A C 1
ATOM 749 O O . LYS A 1 99 ? -27.051 -7.025 35.454 1.00 56.06 99 LYS A O 1
ATOM 754 N N . ARG A 1 100 ? -25.155 -8.218 35.176 1.00 51.16 100 ARG A N 1
ATOM 755 C CA . ARG A 1 100 ? -24.231 -7.290 35.848 1.00 51.16 100 ARG A CA 1
ATOM 756 C C . ARG A 1 100 ? -23.302 -6.563 34.889 1.00 51.16 100 ARG A C 1
ATOM 758 O O . ARG A 1 100 ? -22.833 -7.207 33.928 1.00 51.16 100 ARG A O 1
#

Radius of gyration: 22.01 Å; chains: 1; bounding box: 50×22×58 Å

Sequence (100 aa):
MNFFEHQEKARKKTGRLVFYFFLAVLCIFGALYAVASFAITKEIGWNTEVAGFVAIGTVAVVGLGSLYKVTALAGGGKVVAESLGGRLLLPNTRDLQEKR

Secondary structure (DSSP, 8-state):
--HHHHHHHHHHHHHHHHHHHHHHHHHHHHHHHHHHHHHHHSS----HHHHHHHHHHHHHHHHHHHHHHHHHHTTTHHHHHHHTTPPPPPTT-S-TTTT-

pLDDT: mean 82.97, std 13.18, range [48.75, 97.12]